Protein 3F1B (pdb70)

Foldseek 3Di:
DQDDCRLVVCLVLLLVQCLVQNQVRRDVSSCVSSVHDPVCCVVQVDSVSSLVVNLVVLVVQQVVLLVVLVDPPDQLLVSLLSNLLSNLVCCLVCVSSLSLLVLVVVVSVVVVCVVLLVQLVVQLVSLVSPPVVVSSVLSVVLSVLSNVLSNCSNVVNDDSCRSSVVSSCSSVCVVVPD

InterPro domains:
  IPR001647 DNA-binding HTH domain, TetR-type [PF00440] (18-63)
  IPR001647 DNA-binding HTH domain, TetR-type [PR00455] (17-30)
  IPR001647 DNA-binding HTH domain, TetR-type [PR00455] (38-61)
  IPR001647 DNA-binding HTH domain, TetR-type [PS50977] (11-71)
  IPR009057 Homedomain-like superfamily [SSF46689] (5-89)
  IPR036271 Tetracyclin repressor-like, C-terminal domain superfamily [SSF48498] (84-193)
  IPR050109 HTH-type, TetR-like transcriptional regulator [PTHR30055] (2-194)
  IPR054129 DesT tetracyclin repressor-like, C-terminal domain [PF21943] (85-191)

Radius of gyration: 18.19 Å; Cα contacts (8 Å, |Δi|>4): 184; chains: 1; bounding box: 53×40×40 Å

Structure (mmCIF, N/CA/C/O backbone):
data_3F1B
#
_entry.id   3F1B
#
_cell.length_a   53.991
_cell.length_b   53.991
_cell.length_c   129.589
_cell.angle_alpha   90.00
_cell.angle_beta   90.00
_cell.angle_gamma   90.00
#
_symmetry.space_group_name_H-M   'P 41 21 2'
#
loop_
_entity.id
_entity.type
_entity.pdbx_description
1 polymer 'TetR-like transcriptional regulator'
2 non-polymer 'SULFATE ION'
3 non-polymer 1,2-ETHANEDIOL
#
loop_
_atom_site.group_PDB
_atom_site.id
_atom_site.type_symbol
_atom_site.label_atom_id
_atom_site.label_alt_id
_atom_site.label_comp_id
_atom_site.label_asym_id
_atom_site.label_entity_id
_atom_site.label_seq_id
_atom_site.pdbx_PDB_ins_code
_atom_site.Cartn_x
_atom_site.Cartn_y
_atom_site.Cartn_z
_atom_site.occupancy
_atom_site.B_iso_or_equiv
_atom_site.auth_seq_id
_atom_site.auth_comp_id
_atom_site.auth_asym_id
_atom_site.auth_atom_id
_atom_site.pdbx_PDB_model_num
ATOM 1 N N . ARG A 1 9 ? 13.928 12.285 29.037 1.00 84.57 7 ARG A N 1
ATOM 2 C CA . ARG A 1 9 ? 13.077 12.286 30.268 1.00 84.59 7 ARG A CA 1
ATOM 3 C C . ARG A 1 9 ? 13.817 12.714 31.562 1.00 85.07 7 ARG A C 1
ATOM 4 O O . ARG A 1 9 ? 13.523 12.228 32.661 1.00 85.06 7 ARG A O 1
ATOM 12 N N . LEU A 1 10 ? 14.747 13.662 31.397 1.00 85.60 8 LEU A N 1
ATOM 13 C CA . LEU A 1 10 ? 15.658 14.211 32.444 1.00 85.82 8 LEU A CA 1
ATOM 14 C C . LEU A 1 10 ? 16.659 13.224 33.066 1.00 86.14 8 LEU A C 1
ATOM 15 O O . LEU A 1 10 ? 16.374 12.648 34.125 1.00 86.01 8 LEU A O 1
ATOM 20 N N . PRO A 1 11 ? 17.847 13.051 32.418 1.00 86.51 9 PRO A N 1
ATOM 21 C CA . PRO A 1 11 ? 18.790 11.994 32.810 1.00 86.73 9 PRO A CA 1
ATOM 22 C C . PRO A 1 11 ? 19.525 12.248 34.137 1.00 87.06 9 PRO A C 1
ATOM 23 O O . PRO A 1 11 ? 18.883 12.403 35.192 1.00 87.08 9 PRO A O 1
ATOM 27 N N . ARG A 1 12 ? 20.854 12.312 34.060 1.00 87.23 10 ARG A N 1
ATOM 28 C CA . ARG A 1 12 ? 21.744 12.164 35.217 1.00 87.28 10 ARG A CA 1
ATOM 29 C C . ARG A 1 12 ? 21.607 13.236 36.322 1.00 86.99 10 ARG A C 1
ATOM 30 O O . ARG A 1 12 ? 20.583 13.295 37.027 1.00 87.13 10 ARG A O 1
ATOM 38 N N . ALA A 1 13 ? 22.642 14.071 36.461 1.00 86.53 11 ALA A N 1
ATOM 39 C CA . ALA A 1 13 ? 22.757 15.045 37.544 1.00 85.62 11 ALA A CA 1
ATOM 40 C C . ALA A 1 13 ? 21.702 16.160 37.482 1.00 85.00 11 ALA A C 1
ATOM 41 O O . ALA A 1 13 ? 21.757 17.110 38.268 1.00 85.01 11 ALA A O 1
ATOM 43 N N . VAL A 1 14 ? 20.740 16.022 36.563 1.00 84.01 12 VAL A N 1
ATOM 44 C CA . VAL A 1 14 ? 19.694 17.023 36.349 1.00 82.91 12 VAL A CA 1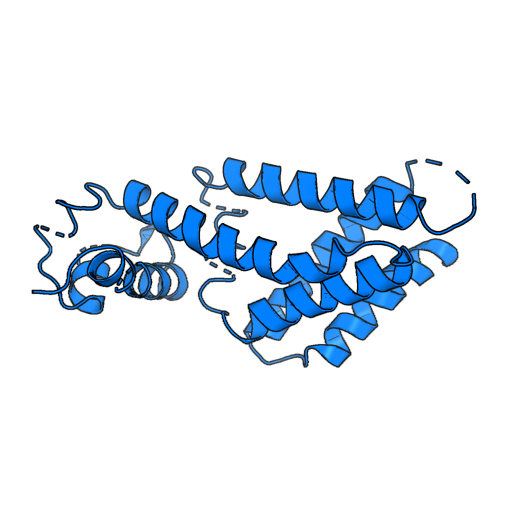
ATOM 45 C C . VAL A 1 14 ? 18.500 16.865 37.289 1.00 82.12 12 VAL A C 1
ATOM 46 O O . VAL A 1 14 ? 17.991 17.866 37.804 1.00 82.31 12 VAL A O 1
ATOM 50 N N . ARG A 1 15 ? 18.047 15.626 37.503 1.00 80.72 13 ARG A N 1
ATOM 51 C CA . ARG A 1 15 ? 17.017 15.367 38.497 1.00 79.06 13 ARG A CA 1
ATOM 52 C C . ARG A 1 15 ? 17.635 15.630 39.880 1.00 77.86 13 ARG A C 1
ATOM 53 O O . ARG A 1 15 ? 17.045 16.331 40.709 1.00 77.22 13 ARG A O 1
ATOM 61 N N . GLU A 1 16 ? 18.830 15.065 40.079 1.00 76.30 14 GLU A N 1
ATOM 62 C CA . GLU A 1 16 ? 19.771 15.357 41.173 1.00 74.83 14 GLU A CA 1
ATOM 63 C C . GLU A 1 16 ? 19.813 16.825 41.596 1.00 72.98 14 GLU A C 1
ATOM 64 O O . GLU A 1 16 ? 19.424 17.176 42.712 1.00 71.57 14 GLU A O 1
ATOM 70 N N . GLN A 1 17 ? 20.296 17.666 40.685 1.00 71.07 15 GLN A N 1
ATOM 71 C CA . GLN A 1 17 ? 20.486 19.073 40.960 1.00 69.93 15 GLN A CA 1
ATOM 72 C C . GLN A 1 17 ? 19.183 19.763 41.334 1.00 68.75 15 GLN A C 1
ATOM 73 O O . GLN A 1 17 ? 19.198 20.684 42.163 1.00 69.26 15 GLN A O 1
ATOM 79 N N . GLN A 1 18 ? 18.061 19.306 40.782 1.00 66.50 16 GLN A N 1
ATOM 80 C CA . GLN A 1 18 ? 16.780 19.891 41.155 1.00 64.47 16 GLN A CA 1
ATOM 81 C C . GLN A 1 18 ? 16.371 19.536 42.580 1.00 63.37 16 GLN A C 1
ATOM 82 O O . GLN A 1 18 ? 15.788 20.373 43.291 1.00 63.89 16 GLN A O 1
ATOM 96 N N . LEU A 1 20 ? 18.475 18.666 45.083 1.00 55.27 18 LEU A N 1
ATOM 97 C CA . LEU A 1 20 ? 19.414 19.239 46.012 1.00 54.28 18 LEU A CA 1
ATOM 98 C C . LEU A 1 20 ? 19.200 20.753 46.191 1.00 54.32 18 LEU A C 1
ATOM 99 O O . LEU A 1 20 ? 19.305 21.280 47.312 1.00 53.04 18 LEU A O 1
ATOM 104 N N . ASP A 1 21 ? 18.833 21.440 45.110 1.00 54.16 19 ASP A N 1
ATOM 105 C CA . ASP A 1 21 ? 18.497 22.866 45.190 1.00 53.89 19 ASP A CA 1
ATOM 106 C C . ASP A 1 21 ? 17.301 23.115 46.090 1.00 54.06 19 ASP A C 1
ATOM 107 O O . ASP A 1 21 ? 17.227 24.110 46.817 1.00 53.76 19 ASP A O 1
ATOM 112 N N . ALA A 1 22 ? 16.333 22.222 46.000 1.00 54.18 20 ALA A N 1
ATOM 113 C CA . ALA A 1 22 ? 15.104 22.347 46.771 1.00 54.36 20 ALA A CA 1
ATOM 114 C C . ALA A 1 22 ? 15.329 21.987 48.247 1.00 54.70 20 ALA A C 1
ATOM 115 O O . ALA A 1 22 ? 14.655 22.513 49.127 1.00 54.53 20 ALA A O 1
ATOM 117 N N . ALA A 1 23 ? 16.260 21.061 48.493 1.00 54.42 21 ALA A N 1
ATOM 118 C CA . ALA A 1 23 ? 16.592 20.603 49.837 1.00 54.00 21 ALA A CA 1
ATOM 119 C C . ALA A 1 23 ? 17.321 21.726 50.512 1.00 54.50 21 ALA A C 1
ATOM 120 O O . ALA A 1 23 ? 17.120 21.958 51.711 1.00 55.06 21 ALA A O 1
ATOM 122 N N . VAL A 1 24 ? 18.172 22.404 49.749 1.00 54.36 22 VAL A N 1
ATOM 123 C CA . VAL A 1 24 ? 18.947 23.491 50.287 1.00 56.06 22 VAL A CA 1
ATOM 124 C C . VAL A 1 24 ? 17.989 24.570 50.820 1.00 56.73 22 VAL A C 1
ATOM 125 O O . VAL A 1 24 ? 18.064 24.954 52.008 1.00 56.54 22 VAL A O 1
ATOM 129 N N . ASP A 1 25 ? 17.093 25.026 49.953 1.00 57.66 23 ASP A N 1
ATOM 130 C CA . ASP A 1 25 ? 15.964 25.891 50.331 1.00 59.35 23 ASP A CA 1
ATOM 131 C C . ASP A 1 25 ? 15.368 25.508 51.672 1.00 59.10 23 ASP A C 1
ATOM 132 O O . ASP A 1 25 ? 15.532 26.214 52.682 1.00 58.96 23 ASP A O 1
ATOM 137 N N . VAL A 1 26 ? 14.712 24.360 51.678 1.00 58.70 24 VAL A N 1
ATOM 138 C CA . VAL A 1 26 ? 13.983 23.939 52.841 1.00 58.94 24 VAL A CA 1
ATOM 139 C C . VAL A 1 26 ? 14.892 23.816 54.065 1.00 58.98 24 VAL A C 1
ATOM 140 O O . VAL A 1 26 ? 14.490 24.189 55.171 1.00 60.01 24 VAL A O 1
ATOM 144 N N . PHE A 1 27 ? 16.112 23.315 53.898 1.00 58.84 25 PHE A N 1
ATOM 145 C CA . PHE A 1 27 ? 16.984 23.192 55.057 1.00 58.72 25 PHE A CA 1
ATOM 146 C C . PHE A 1 27 ? 17.409 24.569 55.599 1.00 59.53 25 PHE A C 1
ATOM 147 O O . PHE A 1 27 ? 17.469 24.777 56.820 1.00 59.41 25 PHE A O 1
ATOM 155 N N . SER A 1 28 ? 17.721 25.503 54.694 1.00 60.37 26 SER A N 1
ATOM 156 C CA . SER A 1 28 ? 18.123 26.855 55.110 1.00 61.36 26 SER A CA 1
ATOM 157 C C . SER A 1 28 ? 16.912 27.649 55.600 1.00 61.79 26 SER A C 1
ATOM 158 O O . SER A 1 28 ? 17.002 28.374 56.577 1.00 61.96 26 SER A O 1
ATOM 161 N N . ASP A 1 29 ? 15.778 27.492 54.929 1.00 62.44 27 ASP A N 1
ATOM 162 C CA . ASP A 1 29 ? 14.543 28.111 55.366 1.00 62.17 27 ASP A CA 1
ATOM 163 C C . ASP A 1 29 ? 14.165 27.714 56.798 1.00 61.61 27 ASP A C 1
ATOM 164 O O . ASP A 1 29 ? 13.891 28.570 57.627 1.00 61.97 27 ASP A O 1
ATOM 169 N N . ARG A 1 30 ? 14.190 26.422 57.097 1.00 61.56 28 ARG A N 1
ATOM 170 C CA . ARG A 1 30 ? 13.516 25.897 58.293 1.00 61.04 28 ARG A CA 1
ATOM 171 C C . ARG A 1 30 ? 14.428 25.197 59.286 1.00 60.44 28 ARG A C 1
ATOM 172 O O . ARG A 1 30 ? 14.008 24.901 60.407 1.00 60.88 28 ARG A O 1
ATOM 180 N N . GLY A 1 31 ? 15.650 24.893 58.877 1.00 59.01 29 GLY A N 1
ATOM 181 C CA . GLY A 1 31 ? 16.532 24.095 59.706 1.00 58.30 29 GLY A CA 1
ATOM 182 C C . GLY A 1 31 ? 16.244 22.617 59.589 1.00 57.94 29 GLY A C 1
ATOM 183 O O . GLY A 1 31 ? 15.140 22.235 59.187 1.00 58.30 29 GLY A O 1
ATOM 184 N N . PHE A 1 32 ? 17.225 21.796 59.975 1.00 57.66 30 PHE A N 1
ATOM 185 C CA . PHE A 1 32 ? 17.188 20.342 59.785 1.00 58.55 30 PHE A CA 1
ATOM 186 C C . PHE A 1 32 ? 15.980 19.640 60.388 1.00 60.07 30 PHE A C 1
ATOM 187 O O . PHE A 1 32 ? 15.310 18.882 59.693 1.00 60.50 30 PHE A O 1
ATOM 195 N N . HIS A 1 33 ? 15.726 19.858 61.684 1.00 61.80 31 HIS A N 1
ATOM 196 C CA . HIS A 1 33 ? 14.661 19.139 62.382 1.00 63.11 31 HIS A CA 1
ATOM 197 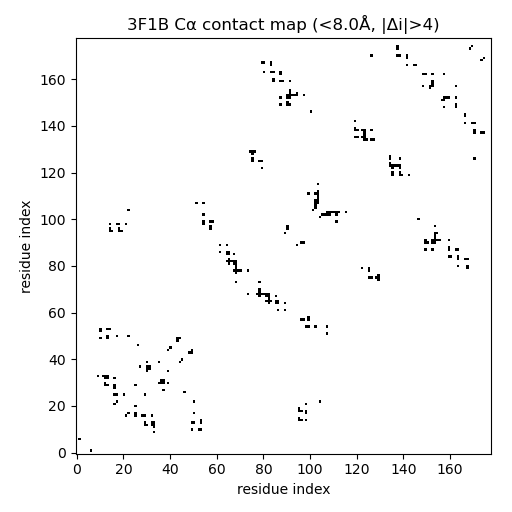C C . HIS A 1 33 ? 13.249 19.509 61.834 1.00 63.68 31 HIS A C 1
ATOM 198 O O . HIS A 1 33 ? 12.395 18.623 61.683 1.00 64.36 31 HIS A O 1
ATOM 205 N N . GLU A 1 34 ? 13.029 20.795 61.515 1.00 63.86 32 GLU A N 1
ATOM 206 C CA . GLU A 1 34 ? 11.720 21.305 61.062 1.00 63.64 32 GLU A CA 1
ATOM 207 C C . GLU A 1 34 ? 11.537 21.244 59.541 1.00 63.68 32 GLU A C 1
ATOM 208 O O . GLU A 1 34 ? 10.472 21.594 59.029 1.00 63.75 32 GLU A O 1
ATOM 214 N N . THR A 1 35 ? 12.576 20.811 58.828 1.00 63.04 33 THR A N 1
ATOM 215 C CA . THR A 1 35 ? 12.443 20.446 57.420 1.00 62.89 33 THR A CA 1
ATOM 216 C C . THR A 1 35 ? 11.894 19.017 57.299 1.00 62.13 33 THR A C 1
ATOM 217 O O . THR A 1 35 ? 12.281 18.149 58.068 1.00 62.10 33 THR A O 1
ATOM 221 N N . SER A 1 36 ? 10.995 18.782 56.350 1.00 60.93 34 SER A N 1
ATOM 222 C CA . SER A 1 36 ? 10.438 17.452 56.156 1.00 60.52 34 SER A CA 1
ATOM 223 C C . SER A 1 36 ? 10.662 17.015 54.737 1.00 59.87 34 SER A C 1
ATOM 224 O O . SER A 1 36 ? 10.850 17.841 53.844 1.00 59.40 34 SER A O 1
ATOM 235 N N . ASP A 1 38 ? 8.423 15.792 53.014 1.00 58.92 36 ASP A N 1
ATOM 236 C CA . ASP A 1 38 ? 7.232 16.398 52.481 1.00 59.99 36 ASP A CA 1
ATOM 237 C C . ASP A 1 38 ? 7.534 17.712 51.791 1.00 59.93 36 ASP A C 1
ATOM 238 O O . ASP A 1 38 ? 7.277 17.887 50.603 1.00 60.61 36 ASP A O 1
ATOM 243 N N . ALA A 1 39 ? 8.048 18.651 52.567 1.00 60.04 37 ALA A N 1
ATOM 244 C CA . ALA A 1 39 ? 8.261 20.001 52.099 1.00 59.70 37 ALA A CA 1
ATOM 245 C C . ALA A 1 39 ? 9.322 20.039 50.997 1.00 59.38 37 ALA A C 1
ATOM 246 O O . ALA A 1 39 ? 9.144 20.727 49.988 1.00 60.11 37 ALA A O 1
ATOM 248 N N . ILE A 1 40 ? 10.406 19.282 51.160 1.00 58.94 38 ILE A N 1
ATOM 249 C CA . ILE A 1 40 ? 11.409 19.178 50.085 1.00 58.01 38 ILE A CA 1
ATOM 250 C C . ILE A 1 40 ? 10.793 18.667 48.776 1.00 57.88 38 ILE A C 1
ATOM 251 O O . ILE A 1 40 ? 11.012 19.284 47.734 1.00 57.45 38 ILE A O 1
ATOM 256 N N . ALA A 1 41 ? 10.055 17.537 48.834 1.00 58.45 39 ALA A N 1
ATOM 257 C CA . ALA A 1 41 ? 9.362 16.939 47.633 1.00 57.98 39 ALA A CA 1
ATOM 258 C C . ALA A 1 41 ? 8.467 17.935 46.900 1.00 57.64 39 ALA A C 1
ATOM 259 O O . ALA A 1 41 ? 8.543 18.035 45.676 1.00 57.94 39 ALA A O 1
ATOM 261 N N . ALA A 1 42 ? 7.634 18.673 47.639 1.00 57.26 40 ALA A N 1
ATOM 262 C CA . ALA A 1 42 ? 6.855 19.785 47.033 1.00 57.72 40 ALA A CA 1
ATOM 263 C C . ALA A 1 42 ? 7.732 20.834 46.321 1.00 58.00 40 ALA A C 1
ATOM 264 O O . ALA A 1 42 ? 7.420 21.216 45.182 1.00 57.83 40 ALA A O 1
ATOM 266 N N . LYS A 1 43 ? 8.814 21.269 46.984 1.00 57.78 41 LYS A N 1
ATOM 267 C CA . LYS A 1 43 ? 9.751 22.287 46.441 1.00 58.72 41 LYS A CA 1
ATOM 268 C C . LYS A 1 43 ? 10.431 21.871 45.137 1.00 58.61 41 LYS A C 1
ATOM 269 O O . LYS A 1 43 ? 10.583 22.660 44.200 1.00 59.06 41 LYS A O 1
ATOM 275 N N . ALA A 1 44 ? 10.857 20.622 45.096 1.00 58.66 42 ALA A N 1
ATOM 276 C CA . ALA A 1 44 ? 11.423 20.042 43.888 1.00 58.48 42 ALA A CA 1
ATOM 277 C C . ALA A 1 44 ? 10.318 19.684 42.890 1.00 58.00 42 ALA A C 1
ATOM 278 O O . ALA A 1 44 ? 10.596 19.228 41.783 1.00 57.43 42 ALA A O 1
ATOM 280 N N . GLU A 1 45 ? 9.075 19.885 43.301 1.00 58.38 43 GLU A N 1
ATOM 281 C CA . GLU A 1 45 ? 7.906 19.516 42.490 1.00 60.28 43 GLU A CA 1
ATOM 282 C C . GLU A 1 45 ? 8.007 18.091 41.913 1.00 60.72 43 GLU A C 1
ATOM 283 O O . GLU A 1 45 ? 7.633 17.819 40.757 1.00 61.08 43 GLU A O 1
ATOM 289 N N . ILE A 1 46 ? 8.527 17.192 42.743 1.00 60.96 44 ILE A N 1
ATOM 290 C CA . ILE A 1 46 ? 8.648 15.795 42.413 1.00 60.35 44 ILE A CA 1
ATOM 291 C C . ILE A 1 46 ? 7.791 15.030 43.422 1.00 60.08 44 ILE A C 1
ATOM 292 O O . ILE A 1 46 ? 7.313 15.608 44.408 1.00 60.83 44 ILE A O 1
ATOM 297 N N . SER A 1 47 ? 7.548 13.756 43.172 1.00 58.94 45 SER A N 1
ATOM 298 C CA . SER A 1 47 ? 6.740 12.988 44.092 1.00 58.02 45 SER A CA 1
ATOM 299 C C . SER A 1 47 ? 7.603 12.615 45.324 1.00 57.73 45 SER A C 1
ATOM 300 O O . SER A 1 47 ? 8.837 12.570 45.233 1.00 57.36 45 SER A O 1
ATOM 303 N N . LYS A 1 48 ? 6.949 12.378 46.464 1.00 56.93 46 LYS A N 1
ATOM 304 C CA . LYS A 1 48 ? 7.626 11.986 47.696 1.00 56.60 46 LYS A CA 1
ATOM 305 C C . LYS A 1 48 ? 8.250 10.568 47.550 1.00 56.30 46 LYS A C 1
ATOM 306 O O . LYS A 1 48 ? 9.431 10.379 47.871 1.00 55.95 46 LYS A O 1
ATOM 312 N N . PRO A 1 49 ? 7.470 9.583 47.042 1.00 55.36 47 PRO A N 1
ATOM 313 C CA . PRO A 1 49 ? 8.062 8.298 46.686 1.00 55.18 47 PRO A CA 1
ATOM 314 C C . PRO A 1 49 ? 9.325 8.432 45.821 1.00 55.11 47 PRO A C 1
ATOM 315 O O . PRO A 1 49 ? 10.290 7.679 46.038 1.00 54.82 47 PRO A O 1
ATOM 327 N N . LEU A 1 51 ? 11.542 11.038 45.660 1.00 53.80 49 LEU A N 1
ATOM 328 C CA . LEU A 1 51 ? 12.618 11.484 46.542 1.00 53.22 49 LEU A CA 1
ATOM 329 C C . LEU A 1 51 ? 13.289 10.305 47.297 1.00 52.70 49 LEU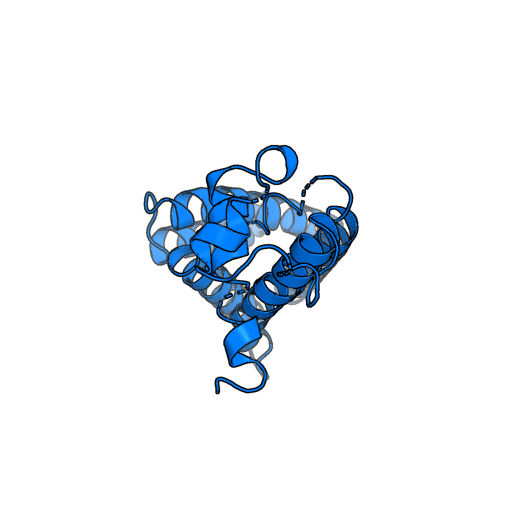 A C 1
ATOM 330 O O . LEU A 1 51 ? 14.515 10.174 47.318 1.00 51.54 49 LEU A O 1
ATOM 335 N N . TYR A 1 52 ? 12.476 9.450 47.910 1.00 52.32 50 TYR A N 1
ATOM 336 C CA . TYR A 1 52 ? 13.007 8.317 48.677 1.00 52.45 50 TYR A CA 1
ATOM 337 C C . TYR A 1 52 ? 13.757 7.303 47.840 1.00 52.04 50 TYR A C 1
ATOM 338 O O . TYR A 1 52 ? 14.641 6.609 48.355 1.00 52.21 50 TYR A O 1
ATOM 347 N N . LEU A 1 53 ? 13.401 7.198 46.561 1.00 51.43 51 LEU A N 1
ATOM 348 C CA . LEU A 1 53 ? 14.174 6.350 45.644 1.00 51.85 51 LEU A CA 1
ATOM 349 C C . LEU A 1 53 ? 15.570 6.934 45.323 1.00 52.00 51 LEU A C 1
ATOM 350 O O . LEU A 1 53 ? 16.410 6.232 44.785 1.00 51.57 51 LEU A O 1
ATOM 355 N N . TYR A 1 54 ? 15.805 8.205 45.652 1.00 52.67 52 TYR A N 1
ATOM 356 C CA . TYR A 1 54 ? 17.128 8.798 45.480 1.00 54.10 52 TYR A CA 1
ATOM 357 C C . TYR A 1 54 ? 17.785 8.938 46.822 1.00 55.60 52 TYR A C 1
ATOM 358 O O . TYR A 1 54 ? 18.983 8.670 46.946 1.00 56.50 52 TYR A O 1
ATOM 367 N N . TYR A 1 55 ? 17.028 9.349 47.836 1.00 56.73 53 TYR A N 1
ATOM 368 C CA . TYR A 1 55 ? 17.653 9.608 49.128 1.00 57.75 53 TYR A CA 1
ATOM 369 C C . TYR A 1 55 ? 17.291 8.659 50.249 1.00 58.70 53 TYR A C 1
ATOM 370 O O . TYR A 1 55 ? 18.194 8.056 50.864 1.00 59.65 53 TYR A O 1
ATOM 379 N N . GLY A 1 56 ? 16.015 8.453 50.514 1.00 58.43 54 GLY A N 1
ATOM 380 C CA . GLY A 1 56 ? 15.733 7.320 51.386 1.00 58.00 54 GLY A CA 1
ATOM 381 C C . GLY A 1 56 ? 15.559 7.717 52.829 1.00 57.80 54 GLY A C 1
ATOM 382 O O . GLY A 1 56 ? 14.841 7.027 53.562 1.00 58.09 54 GLY A O 1
ATOM 383 N N . SER A 1 57 ? 16.200 8.824 53.231 1.00 56.88 55 SER A N 1
ATOM 384 C CA . SER A 1 57 ? 15.913 9.462 54.505 1.00 55.80 55 SER A CA 1
ATOM 385 C C . SER A 1 57 ? 16.308 10.922 54.461 1.00 55.48 55 SER A C 1
ATOM 386 O O . SER A 1 57 ? 17.151 11.328 53.642 1.00 55.75 55 SER A O 1
ATOM 389 N N . LYS A 1 58 ? 15.726 11.693 55.382 1.00 54.19 56 LYS A N 1
ATOM 390 C CA . LYS A 1 58 ? 15.970 13.134 55.502 1.00 52.83 56 LYS A CA 1
ATOM 391 C C . LYS A 1 58 ? 17.436 13.448 55.672 1.00 52.41 56 LYS A C 1
ATOM 392 O O . LYS A 1 58 ? 17.939 14.371 55.042 1.00 53.04 56 LYS A O 1
ATOM 398 N N . ASP A 1 59 ? 18.128 12.676 56.496 1.00 51.33 57 ASP A N 1
ATOM 399 C CA . ASP A 1 59 ? 19.502 13.011 56.833 1.00 51.19 57 ASP A CA 1
ATOM 400 C C . ASP A 1 59 ? 20.487 12.572 55.768 1.00 49.67 57 ASP A C 1
ATOM 401 O O . ASP A 1 59 ? 21.494 13.232 55.574 1.00 49.56 57 ASP A O 1
ATOM 406 N N . GLU A 1 60 ? 20.167 11.490 55.063 1.00 47.90 58 GLU A N 1
ATOM 407 C CA . GLU A 1 60 ? 20.921 11.072 53.898 1.00 46.75 58 GLU A CA 1
ATOM 408 C C . GLU A 1 60 ? 20.889 12.153 52.798 1.00 45.65 58 GLU A C 1
ATOM 409 O O . GLU A 1 60 ? 21.911 12.457 52.174 1.00 46.33 58 GLU A O 1
ATOM 415 N N . LEU A 1 61 ? 19.718 12.745 52.594 1.00 43.79 59 LEU A N 1
ATOM 416 C CA . LEU A 1 61 ? 19.551 13.879 51.710 1.00 42.72 59 LEU A CA 1
ATOM 417 C C . LEU A 1 61 ? 20.329 15.084 52.229 1.00 42.53 59 LEU A C 1
ATOM 418 O O . LEU A 1 61 ? 20.939 15.841 51.469 1.00 41.77 59 LEU A O 1
ATOM 423 N N . PHE A 1 62 ? 20.293 15.245 53.552 1.00 42.69 60 PHE A N 1
ATOM 424 C CA . PHE A 1 62 ? 20.991 16.320 54.230 1.00 41.79 60 PHE A CA 1
ATOM 425 C C . PHE A 1 62 ? 22.474 16.178 54.059 1.00 41.09 60 PHE A C 1
ATOM 426 O O . PHE A 1 62 ? 23.146 17.154 53.881 1.00 42.00 60 PHE A O 1
ATOM 434 N N . ALA A 1 63 ? 22.992 14.968 54.125 1.00 39.96 61 ALA A N 1
ATOM 435 C CA . ALA A 1 63 ? 24.414 14.776 53.872 1.00 39.19 61 ALA A CA 1
ATOM 436 C C . ALA A 1 63 ? 24.747 15.011 52.369 1.00 38.54 61 ALA A C 1
ATOM 437 O O . ALA A 1 63 ? 25.804 15.552 52.052 1.00 38.24 61 ALA A O 1
ATOM 439 N N . ALA A 1 64 ? 23.868 14.603 51.441 1.00 38.10 62 ALA A N 1
ATOM 440 C CA . ALA A 1 64 ? 24.172 14.831 49.991 1.00 38.31 62 ALA A CA 1
ATOM 441 C C . ALA A 1 64 ? 24.265 16.341 49.727 1.00 38.53 62 ALA A C 1
ATOM 442 O O . ALA A 1 64 ? 25.229 16.868 49.208 1.00 37.88 62 ALA A O 1
ATOM 444 N N . CYS A 1 65 ? 23.243 17.026 50.172 1.00 40.02 63 CYS A N 1
ATOM 445 C CA . CYS A 1 65 ? 23.214 18.464 50.174 1.00 42.43 63 CYS A CA 1
ATOM 446 C C . CYS A 1 65 ? 24.437 19.071 50.837 1.00 42.36 63 CYS A C 1
ATOM 447 O O . CYS A 1 65 ? 25.045 20.004 50.299 1.00 42.38 63 CYS A O 1
ATOM 450 N N . ILE A 1 66 ? 24.824 18.541 51.994 1.00 42.57 64 ILE A N 1
ATOM 451 C CA . ILE A 1 66 ? 25.981 19.079 52.687 1.00 43.56 64 ILE A CA 1
ATOM 452 C C . ILE A 1 66 ? 27.245 18.828 51.873 1.00 43.91 64 ILE A C 1
ATOM 453 O O . ILE A 1 66 ? 28.093 19.701 51.723 1.00 43.62 64 ILE A O 1
ATOM 458 N N . GLN A 1 67 ? 27.374 17.619 51.370 1.00 44.57 65 GLN A N 1
ATOM 459 C CA . GLN A 1 67 ? 28.469 17.288 50.467 1.00 45.74 65 GLN A CA 1
ATOM 460 C C . GLN A 1 67 ? 28.584 18.284 49.282 1.00 45.13 65 GLN A C 1
ATOM 461 O O . GLN A 1 67 ? 29.671 18.799 49.025 1.00 45.94 65 GLN A O 1
ATOM 467 N N . ARG A 1 68 ? 27.472 18.534 48.571 1.00 43.76 66 ARG A N 1
ATOM 468 C CA . ARG A 1 68 ? 27.458 19.391 47.413 1.00 42.72 66 ARG A CA 1
ATOM 469 C C . ARG A 1 68 ? 27.766 20.867 47.738 1.00 43.52 66 ARG A C 1
ATOM 470 O O . ARG A 1 68 ? 28.616 21.484 47.078 1.00 44.66 66 ARG A O 1
ATOM 478 N N . GLU A 1 69 ? 27.069 21.467 48.699 1.00 41.79 67 GLU A N 1
ATOM 479 C CA . GLU A 1 69 ? 27.399 22.843 49.066 1.00 42.08 67 GLU A CA 1
ATOM 480 C C . GLU A 1 69 ? 28.856 22.992 49.619 1.00 42.40 67 GLU A C 1
ATOM 481 O O . GLU A 1 69 ? 29.552 23.967 49.300 1.00 42.73 67 GLU A O 1
ATOM 487 N N . GLY A 1 70 ? 29.335 21.994 50.374 1.00 41.45 68 GLY A N 1
ATOM 488 C CA . GLY A 1 70 ? 30.745 21.956 50.820 1.00 41.63 68 GLY A CA 1
ATOM 489 C C . GLY A 1 70 ? 31.725 22.035 49.654 1.00 41.95 68 GLY A C 1
ATOM 490 O O . GLY A 1 70 ? 32.737 22.711 49.729 1.00 41.74 68 GLY A O 1
ATOM 491 N N . LEU A 1 71 ? 31.404 21.334 48.572 1.00 42.21 69 LEU A N 1
ATOM 492 C CA . LEU A 1 71 ? 32.208 21.353 47.370 1.00 43.18 69 LEU A CA 1
ATOM 493 C C . LEU A 1 71 ? 32.258 22.732 46.743 1.00 43.20 69 LEU A C 1
ATOM 494 O O . LEU A 1 71 ? 33.323 23.146 46.293 1.00 44.19 69 LEU A O 1
ATOM 499 N N . ARG A 1 72 ? 31.123 23.435 46.670 1.00 43.24 70 ARG A N 1
ATOM 500 C CA . ARG A 1 72 ? 31.128 24.720 45.975 1.00 43.99 70 ARG A CA 1
ATOM 501 C C . ARG A 1 72 ? 31.936 25.642 46.849 1.00 43.68 70 ARG A C 1
ATOM 502 O O . ARG A 1 72 ? 32.626 26.540 46.362 1.00 43.03 70 ARG A O 1
ATOM 510 N N . PHE A 1 73 ? 31.879 25.380 48.146 1.00 43.48 71 PHE A N 1
ATOM 511 C CA . PHE A 1 73 ? 32.586 26.229 49.054 1.00 44.39 71 PHE A CA 1
ATOM 512 C C . PHE A 1 73 ? 34.102 26.140 48.855 1.00 44.19 71 PHE A C 1
ATOM 513 O O . PHE A 1 73 ? 34.751 27.169 48.672 1.00 43.99 71 PHE A O 1
ATOM 521 N N . VAL A 1 74 ? 34.653 24.931 48.823 1.00 44.08 72 VAL A N 1
ATOM 522 C CA . VAL A 1 74 ? 36.088 24.830 48.672 1.00 44.59 72 VAL A CA 1
ATOM 523 C C . VAL A 1 74 ? 36.548 25.233 47.270 1.00 44.80 72 VAL A C 1
ATOM 524 O O . VAL A 1 74 ? 37.583 25.841 47.126 1.00 44.48 72 VAL A O 1
ATOM 528 N N . GLU A 1 75 ? 35.753 24.934 46.252 1.00 45.77 73 GLU A N 1
ATOM 529 C CA . GLU A 1 75 ? 36.019 25.426 44.896 1.00 47.59 73 GLU A CA 1
ATOM 530 C C . GLU A 1 75 ? 36.166 26.945 44.867 1.00 47.48 73 GLU A C 1
ATOM 531 O O . GLU A 1 75 ? 37.042 27.485 44.206 1.00 48.63 73 GLU A O 1
ATOM 537 N N . ALA A 1 76 ? 35.323 27.631 45.609 1.00 47.39 74 ALA A N 1
ATOM 538 C CA . ALA A 1 76 ? 35.419 29.076 45.726 1.00 47.73 74 ALA A CA 1
ATOM 539 C C . ALA A 1 76 ? 36.748 29.577 46.322 1.00 48.10 74 ALA A C 1
ATOM 540 O O . ALA A 1 76 ? 37.163 30.690 46.030 1.00 49.23 74 ALA A O 1
ATOM 542 N N . LEU A 1 77 ? 37.391 28.766 47.160 1.00 48.60 75 LEU A N 1
ATOM 543 C CA . LEU A 1 77 ? 38.706 29.056 47.703 1.00 48.64 75 LEU A CA 1
ATOM 544 C C . LEU A 1 77 ? 39.807 28.745 46.694 1.00 49.61 75 LEU A C 1
ATOM 545 O O . LEU A 1 77 ? 40.903 29.300 46.777 1.00 51.46 75 LEU A O 1
ATOM 550 N N . ALA A 1 78 ? 39.533 27.890 45.720 1.00 48.92 76 ALA A N 1
ATOM 551 C CA . ALA A 1 78 ? 40.586 27.419 44.793 1.00 48.79 76 ALA A CA 1
ATOM 552 C C . ALA A 1 78 ? 41.625 28.483 44.277 1.00 48.84 76 ALA A C 1
ATOM 553 O O . ALA A 1 78 ? 42.835 28.225 44.319 1.00 48.55 76 ALA A O 1
ATOM 555 N N . PRO A 1 79 ? 41.167 29.676 43.809 1.00 48.82 77 PRO A N 1
ATOM 556 C CA . PRO A 1 79 ? 42.183 30.630 43.314 1.00 48.25 77 PRO A CA 1
ATOM 557 C C . PRO A 1 79 ? 43.337 30.924 44.319 1.00 48.46 77 PRO A C 1
ATOM 558 O O . PRO A 1 79 ? 44.470 31.169 43.875 1.00 47.99 77 PRO A O 1
ATOM 562 N N . ALA A 1 80 ? 43.052 30.883 45.637 1.00 47.76 78 ALA A N 1
ATOM 563 C CA . ALA A 1 80 ? 44.084 31.037 46.693 1.00 47.08 78 ALA A CA 1
ATOM 564 C C . ALA A 1 80 ? 45.145 29.945 46.673 1.00 46.98 78 ALA A C 1
ATOM 565 O O . ALA A 1 80 ? 46.287 30.152 47.103 1.00 46.74 78 ALA A O 1
ATOM 567 N N . GLY A 1 81 ? 44.755 28.766 46.205 1.00 47.08 79 GLY A N 1
ATOM 568 C CA . GLY A 1 81 ? 45.694 27.677 46.059 1.00 46.64 79 GLY A CA 1
ATOM 569 C C . GLY A 1 81 ? 46.609 27.830 44.867 1.00 46.45 79 GLY A C 1
ATOM 570 O O . GLY A 1 81 ? 47.420 26.954 44.632 1.00 46.98 79 GLY A O 1
ATOM 571 N N . ASP A 1 82 ? 46.508 28.932 44.117 1.00 46.69 80 ASP A N 1
ATOM 572 C CA . ASP A 1 82 ? 47.373 29.171 42.911 1.00 46.71 80 ASP A CA 1
ATOM 573 C C . ASP A 1 82 ? 48.885 29.243 43.194 1.00 46.34 80 ASP A C 1
ATOM 574 O O . ASP A 1 82 ? 49.295 29.507 44.324 1.00 46.57 80 ASP A O 1
ATOM 579 N N . PRO A 1 83 ? 49.716 29.022 42.163 1.00 45.99 81 PRO A N 1
ATOM 580 C CA . PRO A 1 83 ? 51.140 28.959 42.466 1.00 45.62 81 PRO A CA 1
ATOM 581 C C . PRO A 1 83 ? 51.925 30.282 42.340 1.00 45.25 81 PRO A C 1
ATOM 582 O O . PRO A 1 83 ? 51.652 31.127 41.478 1.00 45.17 81 PRO A O 1
ATOM 586 N N . GLY A 1 84 ? 52.917 30.432 43.209 1.00 44.78 82 GLY A N 1
ATOM 587 C CA . GLY A 1 84 ? 53.773 31.604 43.210 1.00 43.83 82 GLY A CA 1
ATOM 588 C C . GLY A 1 84 ? 53.176 32.738 44.012 1.00 43.29 82 GLY A C 1
ATOM 589 O O . GLY A 1 84 ? 53.797 33.799 44.126 1.00 43.51 82 GLY A O 1
ATOM 590 N N . LEU A 1 85 ? 51.984 32.518 44.582 1.00 42.65 83 LEU A N 1
ATOM 591 C CA . LEU A 1 85 ? 51.256 33.571 45.317 1.00 41.83 83 LEU A CA 1
ATOM 592 C C . LEU A 1 85 ? 51.879 33.911 46.689 1.00 42.21 83 LEU A C 1
ATOM 593 O O . LEU A 1 85 ? 52.254 33.035 47.471 1.00 42.31 83 LEU A O 1
ATOM 598 N N . SER A 1 86 ? 52.015 35.195 46.975 1.00 42.72 84 SER A N 1
ATOM 599 C CA . SER A 1 86 ? 52.471 35.592 48.290 1.00 43.20 84 SER A CA 1
ATOM 600 C C . SER A 1 86 ? 51.410 35.159 49.328 1.00 43.97 84 SER A C 1
ATOM 601 O O . SER A 1 86 ? 50.202 35.135 49.013 1.0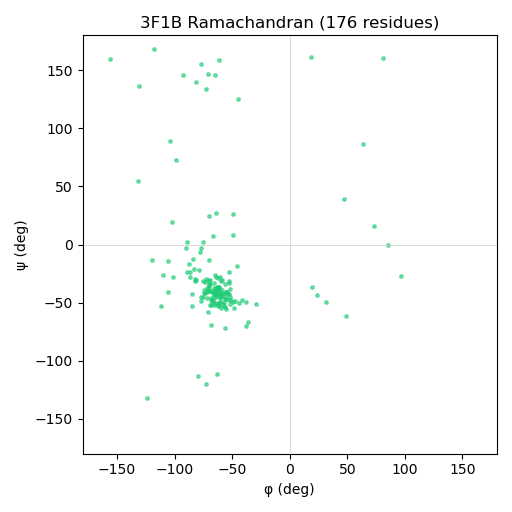0 44.09 84 SER A O 1
ATOM 604 N N . PRO A 1 87 ? 51.851 34.769 50.551 1.00 44.67 85 PRO A N 1
ATOM 605 C CA . PRO A 1 87 ? 50.924 34.507 51.661 1.00 44.70 85 PRO A CA 1
ATOM 606 C C . PRO A 1 87 ? 49.778 35.511 51.640 1.00 45.59 85 PRO A C 1
ATOM 607 O O . PRO A 1 87 ? 48.602 35.115 51.653 1.00 45.74 85 PRO A O 1
ATOM 611 N N . ARG A 1 88 ? 50.127 36.798 51.542 1.00 45.50 86 ARG A N 1
ATOM 612 C CA . ARG A 1 88 ? 49.157 37.886 51.577 1.00 45.57 86 ARG A CA 1
ATOM 613 C C . ARG A 1 88 ? 48.069 37.710 50.501 1.00 44.31 86 ARG A C 1
ATOM 614 O O . ARG A 1 88 ? 46.874 37.978 50.739 1.00 44.69 86 ARG A O 1
ATOM 622 N N . GLU A 1 89 ? 48.491 37.278 49.308 1.00 41.98 87 GLU A N 1
ATOM 623 C CA . GLU A 1 89 ? 47.607 37.245 48.163 1.00 39.84 87 GLU A CA 1
ATOM 624 C C . GLU A 1 89 ? 46.764 35.977 48.231 1.00 38.98 87 GLU A C 1
ATOM 625 O O . GLU A 1 89 ? 45.617 35.965 47.786 1.00 37.79 87 GLU A O 1
ATOM 631 N N . GLN A 1 90 ? 47.318 34.932 48.832 1.00 38.41 88 GLN A N 1
ATOM 632 C CA . GLN A 1 90 ? 46.530 33.725 49.089 1.00 39.26 88 GLN A CA 1
ATOM 633 C C . GLN A 1 90 ? 45.396 33.988 50.054 1.00 39.03 88 GLN A C 1
ATOM 634 O O . GLN A 1 90 ? 44.251 33.685 49.757 1.00 38.27 88 GLN A O 1
ATOM 640 N N . LEU A 1 91 ? 45.729 34.609 51.177 1.00 40.15 89 LEU A N 1
ATOM 641 C CA . LEU A 1 91 ? 44.754 35.098 52.172 1.00 41.66 89 LEU A CA 1
ATOM 642 C C . LEU A 1 91 ? 43.719 36.047 51.562 1.00 41.56 89 LEU A C 1
ATOM 643 O O . LEU A 1 91 ? 42.510 35.801 51.650 1.00 41.40 89 LEU A O 1
ATOM 648 N N . ARG A 1 92 ? 44.178 37.118 50.922 1.00 41.53 90 ARG A N 1
ATOM 649 C CA . ARG A 1 92 ? 43.238 37.975 50.209 1.00 42.01 90 ARG A CA 1
ATOM 650 C C . ARG A 1 92 ? 42.338 37.200 49.195 1.00 41.80 90 ARG A C 1
ATOM 651 O O . ARG A 1 92 ? 41.104 37.426 49.148 1.00 41.96 90 ARG A O 1
ATOM 659 N N . ARG A 1 93 ? 42.906 36.258 48.433 1.00 40.79 91 ARG A N 1
ATOM 660 C CA . ARG A 1 93 ? 42.072 35.576 47.426 1.00 40.46 91 ARG A CA 1
ATOM 661 C C . ARG A 1 93 ? 41.083 34.610 48.038 1.00 42.10 91 ARG A C 1
ATOM 662 O O . ARG A 1 93 ? 39.982 34.408 47.492 1.00 42.74 91 ARG A O 1
ATOM 670 N N . ALA A 1 94 ? 41.458 34.042 49.189 1.00 41.66 92 ALA A N 1
ATOM 671 C CA . ALA A 1 94 ? 40.614 33.124 49.904 1.00 41.73 92 ALA A CA 1
ATOM 672 C C . ALA A 1 94 ? 39.478 33.881 50.562 1.00 42.35 92 ALA A C 1
ATOM 673 O O . ALA A 1 94 ? 38.336 33.429 50.549 1.00 41.54 92 ALA A O 1
ATOM 675 N N . LEU A 1 95 ? 39.801 35.032 51.122 1.00 42.61 93 LEU A N 1
ATOM 676 C CA . LEU A 1 95 ? 38.814 35.836 51.796 1.00 43.05 93 LEU A CA 1
ATOM 677 C C . LEU A 1 95 ? 37.814 36.277 50.767 1.00 44.35 93 LEU A C 1
ATOM 678 O O . LEU A 1 95 ? 36.600 36.217 50.979 1.00 45.08 93 LEU A O 1
ATOM 683 N N . GLU A 1 96 ? 38.317 36.724 49.629 1.00 45.78 94 GLU A N 1
ATOM 684 C CA . GLU A 1 96 ? 37.409 37.210 48.615 1.00 47.19 94 GLU A CA 1
ATOM 685 C C . GLU A 1 96 ? 36.575 36.124 47.975 1.00 47.03 94 GLU A C 1
ATOM 686 O O . GLU A 1 96 ? 35.382 36.330 47.756 1.00 48.13 94 GLU A O 1
ATOM 692 N N . GLY A 1 97 ? 37.166 34.963 47.704 1.00 46.52 95 GLY A N 1
ATOM 693 C CA . GLY A 1 97 ? 36.399 33.828 47.184 1.00 45.90 95 GLY A CA 1
ATOM 694 C C . GLY A 1 97 ? 35.314 33.328 48.152 1.00 46.84 95 GLY A C 1
ATOM 695 O O . GLY A 1 97 ? 34.131 33.236 47.783 1.00 47.41 95 GLY A O 1
ATOM 696 N N . PHE A 1 98 ? 35.718 33.045 49.396 1.00 45.48 96 PHE A N 1
ATOM 697 C CA . PHE A 1 98 ? 34.799 32.740 50.501 1.00 44.97 96 PHE A CA 1
ATOM 698 C C . PHE A 1 98 ? 33.670 33.742 50.608 1.00 44.38 96 PHE A C 1
ATOM 699 O O . PHE A 1 98 ? 32.487 33.351 50.669 1.00 44.25 96 PHE A O 1
ATOM 707 N N . LEU A 1 99 ? 34.022 35.020 50.702 1.00 43.49 97 LEU A N 1
ATOM 708 C CA . LEU A 1 99 ? 33.006 36.023 50.908 1.00 44.04 97 LEU A CA 1
ATOM 709 C C . LEU A 1 99 ? 32.092 36.263 49.688 1.00 44.95 97 LEU A C 1
ATOM 710 O O . LEU A 1 99 ? 30.886 36.533 49.862 1.00 45.15 97 LEU A O 1
ATOM 715 N N . GLY A 1 100 ? 32.650 36.154 48.478 1.00 45.72 98 GLY A N 1
ATOM 716 C CA . GLY A 1 100 ? 31.861 36.251 47.222 1.00 46.48 98 GLY A CA 1
ATOM 717 C C . GLY A 1 100 ? 30.891 35.078 47.093 1.00 47.26 98 GLY A C 1
ATOM 718 O O . GLY A 1 100 ? 29.731 35.245 46.662 1.00 48.16 98 GLY A O 1
ATOM 719 N N . PHE A 1 101 ? 31.331 33.894 47.515 1.00 46.88 99 PHE A N 1
ATOM 720 C CA . PHE A 1 101 ? 30.460 32.715 47.506 1.00 46.86 99 PHE A CA 1
ATOM 721 C C . PHE A 1 101 ? 29.239 32.833 48.474 1.00 46.58 99 PHE A C 1
ATOM 722 O O . PHE A 1 101 ? 28.108 32.434 48.167 1.00 47.37 99 PHE A O 1
ATOM 730 N N . VAL A 1 102 ? 29.485 33.367 49.650 1.00 44.76 100 VAL A N 1
ATOM 731 C CA . VAL A 1 102 ? 28.463 33.501 50.656 1.00 43.44 100 VAL A CA 1
ATOM 732 C C . VAL A 1 102 ? 27.428 34.515 50.122 1.00 43.14 100 VAL A C 1
ATOM 733 O O . VAL A 1 102 ? 26.223 34.331 50.236 1.00 42.97 100 VAL A O 1
ATOM 737 N N . GLY A 1 103 ? 27.932 35.563 49.504 1.00 42.37 101 GLY A N 1
ATOM 738 C CA . GLY A 1 103 ? 27.112 36.625 49.025 1.00 43.21 101 GLY A CA 1
ATOM 739 C C . GLY A 1 103 ? 26.162 36.133 47.975 1.00 43.58 101 GLY A C 1
ATOM 740 O O . GLY A 1 103 ? 25.010 36.558 47.963 1.00 43.53 101 GLY A O 1
ATOM 741 N N . LYS A 1 104 ? 26.632 35.212 47.131 1.00 44.39 102 LYS A N 1
ATOM 742 C CA . LYS A 1 104 ? 25.807 34.624 46.044 1.00 45.20 102 LYS A CA 1
ATOM 743 C C . LYS A 1 104 ? 25.026 33.377 46.437 1.00 44.87 102 LYS A C 1
ATOM 744 O O . LYS A 1 104 ? 24.050 33.037 45.804 1.00 44.83 102 LYS A O 1
ATOM 750 N N . HIS A 1 105 ? 25.465 32.675 47.455 1.00 44.98 103 HIS A N 1
ATOM 751 C CA . HIS A 1 105 ? 24.887 31.374 47.741 1.00 45.34 103 HIS A CA 1
ATOM 752 C C . HIS A 1 105 ? 24.569 31.348 49.237 1.00 45.06 103 HIS A C 1
ATOM 753 O O . HIS A 1 105 ? 24.999 30.467 49.989 1.00 45.93 103 HIS A O 1
ATOM 760 N N . ARG A 1 106 ? 23.811 32.346 49.664 1.00 44.54 104 ARG A N 1
ATOM 761 C CA . ARG A 1 106 ? 23.465 32.490 51.073 1.00 45.59 104 ARG A CA 1
ATOM 762 C C . ARG A 1 106 ? 22.737 31.309 51.657 1.00 45.36 104 ARG A C 1
ATOM 763 O O . ARG A 1 106 ? 22.867 30.995 52.836 1.00 46.58 104 ARG A O 1
ATOM 771 N N . LYS A 1 107 ? 21.972 30.622 50.834 1.00 45.60 105 LYS A N 1
ATOM 772 C CA . LYS A 1 107 ? 21.211 29.509 51.324 1.00 44.62 105 LYS A CA 1
ATOM 773 C C . LYS A 1 107 ? 22.172 28.360 51.708 1.00 43.71 105 LYS A C 1
ATOM 774 O O . LYS A 1 107 ? 21.955 27.628 52.693 1.00 42.40 105 LYS A O 1
ATOM 780 N N . SER A 1 108 ? 23.260 28.249 50.954 1.00 42.76 106 SER A N 1
ATOM 781 C CA . SER A 1 108 ? 24.143 27.138 51.104 1.00 43.17 106 SER A CA 1
ATOM 782 C C . SER A 1 108 ? 25.148 27.436 52.179 1.00 42.96 106 SER A C 1
ATOM 783 O O . SER A 1 108 ? 25.621 26.509 52.852 1.00 43.24 106 SER A O 1
ATOM 786 N N . TRP A 1 109 ? 25.445 28.722 52.368 1.00 41.91 107 TRP A N 1
ATOM 787 C CA . TRP A 1 109 ? 26.233 29.140 53.496 1.00 40.83 107 TRP A CA 1
ATOM 788 C C . TRP A 1 109 ? 25.509 28.841 54.788 1.00 41.86 107 TRP A C 1
ATOM 789 O O . TRP A 1 109 ? 26.124 28.373 55.739 1.00 40.82 107 TRP A O 1
ATOM 808 N N . VAL A 1 111 ? 23.210 26.415 55.396 1.00 46.30 109 VAL A N 1
ATOM 809 C CA . VAL A 1 111 ? 23.244 24.968 55.648 1.00 45.90 109 VAL A CA 1
ATOM 810 C C . VAL A 1 111 ? 24.648 24.599 56.199 1.00 46.88 109 VAL A C 1
ATOM 811 O O . VAL A 1 111 ? 24.787 23.890 57.223 1.00 46.94 109 VAL A O 1
ATOM 815 N N . LEU A 1 112 ? 25.677 25.173 55.586 1.00 47.09 110 LEU A N 1
ATOM 816 C CA . LEU A 1 112 ? 27.044 24.823 55.901 1.00 48.63 110 LEU A CA 1
ATOM 817 C C . LEU A 1 112 ? 27.432 25.297 57.288 1.00 49.71 110 LEU A C 1
ATOM 818 O O . LEU A 1 112 ? 27.938 24.528 58.096 1.00 49.69 110 LEU A O 1
ATOM 823 N N . TYR A 1 113 ? 27.196 26.574 57.542 1.00 51.54 111 TYR A N 1
ATOM 824 C CA . TYR A 1 113 ? 27.546 27.180 58.786 1.00 53.31 111 TYR A CA 1
ATOM 825 C C . TYR A 1 113 ? 26.751 26.558 59.931 1.00 54.91 111 TYR A C 1
ATOM 826 O O . TYR A 1 113 ? 27.325 26.319 60.993 1.00 55.46 111 TYR A O 1
ATOM 835 N N . ARG A 1 114 ? 25.481 26.215 59.702 1.00 56.43 112 ARG A N 1
ATOM 836 C CA . ARG A 1 114 ? 24.742 25.308 60.636 1.00 57.89 112 ARG A CA 1
ATOM 837 C C . ARG A 1 114 ? 25.424 23.912 60.896 1.00 59.21 112 ARG A C 1
ATOM 838 O O . ARG A 1 114 ? 25.939 23.680 61.993 1.00 58.59 112 ARG A O 1
ATOM 846 N N . GLN A 1 115 ? 25.415 22.993 59.920 1.00 61.07 113 GLN A N 1
ATOM 847 C CA . GLN A 1 115 ? 26.228 21.768 60.025 1.00 62.61 113 GLN A CA 1
ATOM 848 C C . GLN A 1 115 ? 27.526 21.936 60.858 1.00 64.17 113 GLN A C 1
ATOM 849 O O . GLN A 1 115 ? 27.760 21.136 61.770 1.00 64.06 113 GLN A O 1
ATOM 851 N N . ALA A 1 116 ? 28.347 22.966 60.547 1.00 66.00 114 ALA A N 1
ATOM 852 C CA . ALA A 1 116 ? 29.632 23.287 61.260 1.00 67.53 114 ALA A CA 1
ATOM 853 C C . ALA A 1 116 ? 29.545 23.344 62.791 1.00 68.77 114 ALA A C 1
ATOM 854 O O . ALA A 1 116 ? 28.468 23.559 63.364 1.00 69.01 114 ALA A O 1
ATOM 864 N N . GLN A 1 119 ? 22.983 20.895 63.821 1.00 86.55 117 GLN A N 1
ATOM 865 C CA . GLN A 1 119 ? 23.137 19.455 63.995 1.00 86.78 117 GLN A CA 1
ATOM 866 C C . GLN A 1 119 ? 24.583 19.047 64.344 1.00 86.99 117 GLN A C 1
ATOM 867 O O . GLN A 1 119 ? 25.531 19.820 64.145 1.00 87.00 117 GLN A O 1
ATOM 869 N N . GLN A 1 120 ? 24.730 17.837 64.891 1.00 87.41 118 GLN A N 1
ATOM 870 C CA . GLN A 1 120 ? 26.042 17.243 65.200 1.00 87.59 118 GLN A CA 1
ATOM 871 C C . GLN A 1 120 ? 26.470 16.199 64.151 1.00 87.72 118 GLN A C 1
ATOM 872 O O . GLN A 1 120 ? 27.667 16.009 63.917 1.00 87.94 118 GLN A O 1
ATOM 874 N N . ALA A 1 121 ? 25.490 15.552 63.511 1.00 87.68 119 ALA A N 1
ATOM 875 C CA . ALA A 1 121 ? 25.722 14.563 62.438 1.00 87.65 119 ALA A CA 1
ATOM 876 C C . ALA A 1 121 ? 26.681 15.048 61.336 1.00 87.68 119 ALA A C 1
ATOM 877 O O . ALA A 1 121 ? 27.626 14.344 60.943 1.00 87.74 119 ALA A O 1
ATOM 879 N N . PHE A 1 122 ? 26.412 16.251 60.838 1.00 87.56 120 PHE A N 1
ATOM 880 C CA . PHE A 1 122 ? 27.276 16.903 59.884 1.00 87.24 120 PHE A CA 1
ATOM 881 C C . PHE A 1 122 ? 28.097 17.952 60.610 1.00 87.28 120 PHE A C 1
ATOM 882 O O . PHE A 1 122 ? 28.609 18.860 59.965 1.00 87.63 120 PHE A O 1
ATOM 884 N N . VAL A 1 123 ? 28.214 17.837 61.943 1.00 87.07 121 VAL A N 1
ATOM 885 C CA . VAL A 1 123 ? 29.106 18.716 62.747 1.00 86.83 121 VAL A CA 1
ATOM 886 C C . VAL A 1 123 ? 30.571 18.240 62.801 1.00 86.65 121 VAL A C 1
ATOM 887 O O . VAL A 1 123 ? 31.464 18.990 63.225 1.00 86.72 121 VAL A O 1
ATOM 889 N N . GLY A 1 124 ? 30.801 16.999 62.361 1.00 86.27 122 GLY A N 1
ATOM 890 C CA . GLY A 1 124 ? 32.141 16.390 62.294 1.00 85.35 122 GLY A CA 1
ATOM 891 C C . GLY A 1 124 ? 32.745 16.258 60.894 1.00 84.64 122 GLY A C 1
ATOM 892 O O . GLY A 1 124 ? 33.947 15.975 60.763 1.00 84.90 122 GLY A O 1
ATOM 893 N N . SER A 1 125 ? 31.913 16.429 59.856 1.00 83.72 123 SER A N 1
ATOM 894 C CA . SER A 1 125 ? 32.380 16.570 58.464 1.00 82.61 123 SER A CA 1
ATOM 895 C C . SER A 1 125 ? 33.038 17.934 58.367 1.00 81.61 123 SER A C 1
ATOM 896 O O . SER A 1 125 ? 34.224 18.049 58.032 1.00 81.17 123 SER A O 1
ATOM 899 N N . VAL A 1 126 ? 32.240 18.954 58.698 1.00 80.58 124 VAL A N 1
ATOM 900 C CA . VAL A 1 126 ? 32.626 20.362 58.529 1.00 79.73 124 VAL A CA 1
ATOM 901 C C . VAL A 1 126 ? 33.417 20.978 59.698 1.00 78.45 124 VAL A C 1
ATOM 902 O O . VAL A 1 126 ? 34.169 21.926 59.476 1.00 78.92 124 VAL A O 1
ATOM 906 N N . GLN A 1 127 ? 33.299 20.445 60.916 1.00 76.66 125 GLN A N 1
ATOM 907 C CA . GLN A 1 127 ? 34.271 20.849 61.952 1.00 74.61 125 GLN A CA 1
ATOM 908 C C . GLN A 1 127 ? 35.690 20.369 61.605 1.00 72.37 125 GLN A C 1
ATOM 909 O O . GLN A 1 127 ? 36.644 21.124 61.740 1.00 72.22 125 GLN A O 1
ATOM 915 N N . SER A 1 128 ? 35.822 19.131 61.131 1.00 69.67 126 SER A N 1
ATOM 916 C CA . SER A 1 128 ? 37.088 18.696 60.568 1.00 66.89 126 SER A CA 1
ATOM 917 C C . SER A 1 128 ? 37.467 19.546 59.345 1.00 65.51 126 SER A C 1
ATOM 918 O O . SER A 1 128 ? 38.641 19.884 59.192 1.00 65.81 126 SER A O 1
ATOM 921 N N . SER A 1 129 ? 36.494 19.943 58.516 1.00 63.13 127 SER A N 1
ATOM 922 C CA . SER A 1 129 ? 36.767 20.929 57.451 1.00 60.93 127 SER A CA 1
ATOM 923 C C . SER A 1 129 ? 37.216 22.252 58.039 1.00 59.58 127 SER A C 1
ATOM 924 O O . SER A 1 129 ? 38.258 22.781 57.640 1.00 59.84 127 SER A O 1
ATOM 927 N N . ARG A 1 130 ? 36.438 22.778 58.991 1.00 57.44 128 ARG A N 1
ATOM 928 C CA . ARG A 1 130 ? 36.775 24.011 59.692 1.00 55.84 128 ARG A CA 1
ATOM 929 C C . ARG A 1 130 ? 38.154 23.985 60.293 1.00 55.46 128 ARG A C 1
ATOM 930 O O . ARG A 1 130 ? 38.882 24.977 60.247 1.00 55.26 128 ARG A O 1
ATOM 938 N N . ASP A 1 131 ? 38.495 22.854 60.902 1.00 54.94 129 ASP A N 1
ATOM 939 C CA . ASP A 1 131 ? 39.775 22.721 61.544 1.00 54.71 129 ASP A CA 1
ATOM 940 C C . ASP A 1 131 ? 40.896 22.675 60.550 1.00 52.94 129 ASP A C 1
ATOM 941 O O . ASP A 1 131 ? 41.936 23.267 60.767 1.00 52.86 129 ASP A O 1
ATOM 946 N N . ARG A 1 132 ? 40.669 21.973 59.457 1.00 51.26 130 ARG A N 1
ATOM 947 C CA . ARG A 1 132 ? 41.610 21.942 58.391 1.00 50.41 130 ARG A CA 1
ATOM 948 C C . ARG A 1 132 ? 41.783 23.378 57.889 1.00 50.14 130 ARG A C 1
ATOM 949 O O . ARG A 1 132 ? 42.916 23.825 57.693 1.00 50.51 130 ARG A O 1
ATOM 957 N N . LEU A 1 133 ? 40.686 24.117 57.727 1.00 50.50 131 LEU A N 1
ATOM 958 C CA . LEU A 1 133 ? 40.749 25.519 57.279 1.00 50.30 131 LEU A CA 1
ATOM 959 C C . LEU A 1 133 ? 41.552 26.372 58.260 1.00 50.31 131 LEU A C 1
ATOM 960 O O . LEU A 1 133 ? 42.406 27.166 57.837 1.00 51.76 131 LEU A O 1
ATOM 965 N N . ILE A 1 134 ? 41.295 26.225 59.560 1.00 49.79 132 ILE A N 1
ATOM 966 C CA . ILE A 1 134 ? 42.114 26.907 60.600 1.00 48.73 132 ILE A CA 1
ATOM 967 C C . ILE A 1 134 ? 43.635 26.601 60.511 1.00 49.25 132 ILE A C 1
ATOM 968 O O . ILE A 1 134 ? 44.470 27.508 60.598 1.00 50.30 132 ILE A O 1
ATOM 973 N N . GLU A 1 135 ? 43.980 25.321 60.340 1.00 49.64 133 GLU A N 1
ATOM 974 C CA . GLU A 1 135 ? 45.327 24.850 60.070 1.00 49.80 133 GLU A CA 1
ATOM 975 C C . GLU A 1 135 ? 45.944 25.433 58.799 1.00 50.10 133 GLU A C 1
ATOM 976 O O . GLU A 1 135 ? 47.108 25.779 58.770 1.00 50.43 133 GLU A O 1
ATOM 982 N N . LEU A 1 136 ? 45.174 25.512 57.725 1.00 51.19 134 LEU A N 1
ATOM 983 C CA . LEU A 1 136 ? 45.671 26.142 56.512 1.00 52.23 134 LEU A CA 1
ATOM 984 C C . LEU A 1 136 ? 45.972 27.627 56.756 1.00 53.05 134 LEU A C 1
ATOM 985 O O . LEU A 1 136 ? 46.943 28.159 56.237 1.00 54.13 134 LEU A O 1
ATOM 990 N N . THR A 1 137 ? 45.151 28.288 57.569 1.00 52.85 135 THR A N 1
ATOM 991 C CA . THR A 1 137 ? 45.300 29.705 57.804 1.00 52.28 135 THR A CA 1
ATOM 992 C C . THR A 1 137 ? 46.512 30.006 58.658 1.00 53.15 135 THR A C 1
ATOM 993 O O . THR A 1 137 ? 47.184 31.023 58.443 1.00 53.99 135 THR A O 1
ATOM 997 N N . ALA A 1 138 ? 46.745 29.184 59.677 1.00 53.35 136 ALA A N 1
ATOM 998 C CA . ALA A 1 138 ? 47.926 29.360 60.528 1.00 53.80 136 ALA A CA 1
ATOM 999 C C . ALA A 1 138 ? 49.200 29.208 59.740 1.00 54.37 136 ALA A C 1
ATOM 1000 O O . ALA A 1 138 ? 50.146 29.957 59.975 1.00 55.06 136 ALA A O 1
ATOM 1002 N N . HIS A 1 139 ? 49.244 28.217 58.846 1.00 55.00 137 HIS A N 1
ATOM 1003 C CA . HIS A 1 139 ? 50.394 28.022 57.962 1.00 55.98 137 HIS A CA 1
ATOM 1004 C C . HIS A 1 139 ? 50.623 29.248 57.102 1.00 55.71 137 HIS A C 1
ATOM 1005 O O . HIS A 1 139 ? 51.748 29.681 56.955 1.00 55.11 137 HIS A O 1
ATOM 1012 N N . LEU A 1 140 ? 49.583 29.826 56.501 1.00 56.11 138 LEU A N 1
ATOM 1013 C CA . LEU A 1 140 ? 49.887 30.987 55.674 1.00 56.78 138 LEU A CA 1
ATOM 1014 C C . LEU A 1 140 ? 50.229 32.224 56.499 1.00 57.64 138 LEU A C 1
ATOM 1015 O O . LEU A 1 140 ? 51.058 33.044 56.078 1.00 57.93 138 LEU A O 1
ATOM 1020 N N . LEU A 1 141 ? 49.623 32.351 57.676 1.00 58.02 139 LEU A N 1
ATOM 1021 C CA . LEU A 1 141 ? 50.008 33.423 58.581 1.00 59.70 139 LEU A CA 1
ATOM 1022 C C . LEU A 1 141 ? 51.475 33.198 58.967 1.00 60.95 139 LEU A C 1
ATOM 1023 O O . LEU A 1 141 ? 52.230 34.143 59.057 1.00 61.01 139 LEU A O 1
ATOM 1028 N N . GLU A 1 142 ? 51.884 31.946 59.153 1.00 62.66 140 GLU A N 1
ATOM 1029 C CA . GLU A 1 142 ? 53.295 31.657 59.421 1.00 64.87 140 GLU A CA 1
ATOM 1030 C C . GLU A 1 142 ? 54.163 31.939 58.188 1.00 65.72 140 GLU A C 1
ATOM 1031 O O . GLU A 1 142 ? 55.156 32.677 58.267 1.00 65.59 140 GLU A O 1
ATOM 1037 N N . SER A 1 143 ? 53.749 31.361 57.059 1.00 67.17 141 SER A N 1
ATOM 1038 C CA . SER A 1 143 ? 54.275 31.647 55.717 1.00 68.19 141 SER A CA 1
ATOM 1039 C C . SER A 1 143 ? 54.424 33.147 55.430 1.00 69.03 141 SER A C 1
ATOM 1040 O O . SER A 1 143 ? 55.148 33.542 54.521 1.00 69.40 141 SER A O 1
ATOM 1043 N N . SER A 1 144 ? 53.746 33.995 56.191 1.00 70.18 142 SER A N 1
ATOM 1044 C CA . SER A 1 144 ? 54.033 35.403 56.083 1.00 70.96 142 SER A CA 1
ATOM 1045 C C . SER A 1 144 ? 55.292 35.738 56.884 1.00 71.48 142 SER A C 1
ATOM 1046 O O . SER A 1 144 ? 56.366 35.269 56.530 1.00 71.42 142 SER A O 1
ATOM 1049 N N . THR A 1 145 ? 55.161 36.518 57.965 1.00 71.91 143 THR A N 1
ATOM 1050 C CA . THR A 1 145 ? 56.324 37.111 58.670 1.00 72.05 143 THR A CA 1
ATOM 1051 C C . THR A 1 145 ? 57.530 36.171 58.935 1.00 71.90 143 THR A C 1
ATOM 1052 O O . THR A 1 145 ? 57.381 35.088 59.506 1.00 71.41 143 THR A O 1
ATOM 1056 N N . LYS A 1 146 ? 58.716 36.599 58.487 1.00 72.50 144 LYS A N 1
ATOM 1057 C CA . LYS A 1 146 ? 60.002 36.042 58.965 1.00 72.49 144 LYS A CA 1
ATOM 1058 C C . LYS A 1 146 ? 60.691 37.015 59.937 1.00 72.44 144 LYS A C 1
ATOM 1059 O O . LYS A 1 146 ? 60.034 37.808 60.629 1.00 72.41 144 LYS A O 1
ATOM 1065 N N . GLN A 1 152 ? 52.145 28.913 70.278 1.00 57.47 150 GLN A N 1
ATOM 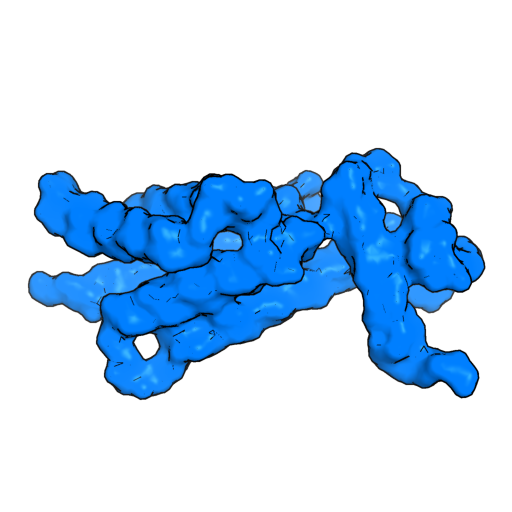1066 C CA . GLN A 1 152 ? 51.493 29.139 68.979 1.00 57.34 150 GLN A CA 1
ATOM 1067 C C . GLN A 1 152 ? 50.474 30.315 68.940 1.00 56.84 150 GLN A C 1
ATOM 1068 O O . GLN A 1 152 ? 49.238 30.127 68.880 1.00 56.31 150 GLN A O 1
ATOM 1074 N N . ASP A 1 153 ? 51.032 31.523 68.973 1.00 55.97 151 ASP A N 1
ATOM 1075 C CA . ASP A 1 153 ? 50.311 32.720 68.583 1.00 55.74 151 ASP A CA 1
ATOM 1076 C C . ASP A 1 153 ? 49.684 32.553 67.160 1.00 54.49 151 ASP A C 1
ATOM 1077 O O . ASP A 1 153 ? 48.680 33.208 66.848 1.00 54.47 151 ASP A O 1
ATOM 1082 N N . PHE A 1 154 ? 50.231 31.666 66.315 1.00 52.76 152 PHE A N 1
ATOM 1083 C CA . PHE A 1 154 ? 49.705 31.530 64.929 1.00 51.81 152 PHE A CA 1
ATOM 1084 C C . PHE A 1 154 ? 48.402 30.753 64.732 1.00 50.58 152 PHE A C 1
ATOM 1085 O O . PHE A 1 154 ? 47.490 31.238 64.027 1.00 50.48 152 PHE A O 1
ATOM 1093 N N . GLU A 1 155 ? 48.314 29.559 65.326 1.00 48.80 153 GLU A N 1
ATOM 1094 C CA . GLU A 1 155 ? 47.056 28.819 65.343 1.00 48.23 153 GLU A CA 1
ATOM 1095 C C . GLU A 1 155 ? 46.016 29.732 65.968 1.00 46.46 153 GLU A C 1
ATOM 1096 O O . GLU A 1 155 ? 44.865 29.761 65.548 1.00 46.25 153 GLU A O 1
ATOM 1102 N N . LEU A 1 156 ? 46.464 30.544 66.918 1.00 44.42 154 LEU A N 1
ATOM 1103 C CA . LEU A 1 156 ? 45.582 31.401 67.707 1.00 43.18 154 LEU A CA 1
ATOM 1104 C C . LEU A 1 156 ? 45.005 32.603 66.926 1.00 41.59 154 LEU A C 1
ATOM 1105 O O . LEU A 1 156 ? 43.793 32.893 66.989 1.00 41.01 154 LEU A O 1
ATOM 1110 N N . ILE A 1 157 ? 45.874 33.294 66.195 1.00 39.76 155 ILE A N 1
ATOM 1111 C CA . ILE A 1 157 ? 45.430 34.269 65.231 1.00 38.53 155 ILE A CA 1
ATOM 1112 C C . ILE A 1 157 ? 44.546 33.542 64.198 1.00 37.49 155 ILE A C 1
ATOM 1113 O O . ILE A 1 157 ? 43.448 34.025 63.860 1.00 37.12 155 ILE A O 1
ATOM 1118 N N . ALA A 1 158 ? 44.951 32.345 63.775 1.00 35.91 156 ALA A N 1
ATOM 1119 C CA . ALA A 1 158 ? 44.130 31.654 62.772 1.00 35.57 156 ALA A CA 1
ATOM 1120 C C . ALA A 1 158 ? 42.739 31.415 63.224 1.00 35.00 156 ALA A C 1
ATOM 1121 O O . ALA A 1 158 ? 41.803 31.577 62.460 1.00 36.26 156 ALA A O 1
ATOM 1123 N N . ILE A 1 159 ? 42.588 30.981 64.458 1.00 34.63 157 ILE A N 1
ATOM 1124 C CA . ILE A 1 159 ? 41.278 30.610 64.963 1.00 32.96 157 ILE A CA 1
ATOM 1125 C C . ILE A 1 159 ? 40.448 31.865 65.083 1.00 33.83 157 ILE A C 1
ATOM 1126 O O . ILE A 1 159 ? 39.281 31.868 64.698 1.00 33.04 157 ILE A O 1
ATOM 1131 N N . ALA A 1 160 ? 41.026 32.928 65.661 1.00 34.05 158 ALA A N 1
ATOM 1132 C CA . ALA A 1 160 ? 40.304 34.193 65.769 1.00 34.25 158 ALA A CA 1
ATOM 1133 C C . ALA A 1 160 ? 39.865 34.743 64.388 1.00 36.24 158 ALA A C 1
ATOM 1134 O O . ALA A 1 160 ? 38.733 35.227 64.270 1.00 36.26 158 ALA A O 1
ATOM 1136 N N . LEU A 1 161 ? 40.759 34.715 63.381 1.00 37.56 159 LEU A N 1
ATOM 1137 C CA . LEU A 1 161 ? 40.453 35.154 61.998 1.00 40.08 159 LEU A CA 1
ATOM 1138 C C . LEU A 1 161 ? 39.334 34.311 61.346 1.00 41.75 159 LEU A C 1
ATOM 1139 O O . LEU A 1 161 ? 38.486 34.818 60.589 1.00 43.41 159 LEU A O 1
ATOM 1144 N N . VAL A 1 162 ? 39.305 33.010 61.621 1.00 41.50 160 VAL A N 1
ATOM 1145 C CA . VAL A 1 162 ? 38.270 32.158 61.017 1.00 41.75 160 VAL A CA 1
ATOM 1146 C C . VAL A 1 162 ? 36.915 32.392 61.676 1.00 41.90 160 VAL A C 1
ATOM 1147 O O . VAL A 1 162 ? 35.860 32.453 60.994 1.00 42.71 160 VAL A O 1
ATOM 1151 N N . GLY A 1 163 ? 36.951 32.523 63.001 1.00 39.81 161 GLY A N 1
ATOM 1152 C CA . GLY A 1 163 ? 35.775 32.853 63.738 1.00 39.13 161 GLY A CA 1
ATOM 1153 C C . GLY A 1 163 ? 35.240 34.186 63.290 1.00 38.56 161 GLY A C 1
ATOM 1154 O O . GLY A 1 163 ? 34.049 34.339 63.147 1.00 38.82 161 GLY A O 1
ATOM 1155 N N . ALA A 1 164 ? 36.123 35.161 63.095 1.00 38.79 162 ALA A N 1
ATOM 1156 C CA . ALA A 1 164 ? 35.705 36.485 62.621 1.00 39.24 162 ALA A CA 1
ATOM 1157 C C . ALA A 1 164 ? 35.089 36.417 61.201 1.00 38.93 162 ALA A C 1
ATOM 1158 O O . ALA A 1 164 ? 34.070 37.005 60.956 1.00 39.19 162 ALA A O 1
ATOM 1160 N N . GLY A 1 165 ? 35.710 35.644 60.321 1.00 40.48 163 GLY A N 1
ATOM 1161 C CA . GLY A 1 165 ? 35.257 35.410 58.968 1.00 41.61 163 GLY A CA 1
ATOM 1162 C C . GLY A 1 165 ? 33.904 34.748 58.922 1.00 42.55 163 GLY A C 1
ATOM 1163 O O . GLY A 1 165 ? 33.067 35.076 58.040 1.00 42.78 163 GLY A O 1
ATOM 1164 N N . GLU A 1 166 ? 33.671 33.838 59.874 1.00 42.25 164 GLU A N 1
ATOM 1165 C CA . GLU A 1 166 ? 32.391 33.131 59.926 1.00 41.10 164 GLU A CA 1
ATOM 1166 C C . GLU A 1 166 ? 31.322 34.094 60.280 1.00 41.10 164 GLU A C 1
ATOM 1167 O O . GLU A 1 166 ? 30.314 34.124 59.596 1.00 42.42 164 GLU A O 1
ATOM 1173 N N . ALA A 1 167 ? 31.536 34.921 61.307 1.00 39.31 165 ALA A N 1
ATOM 1174 C CA . ALA A 1 167 ? 30.465 35.808 61.729 1.00 38.61 165 ALA A CA 1
ATOM 1175 C C . ALA A 1 167 ? 30.234 36.904 60.699 1.00 38.66 165 ALA A C 1
ATOM 1176 O O . ALA A 1 167 ? 29.124 37.379 60.536 1.00 37.49 165 ALA A O 1
ATOM 1178 N N . VAL A 1 168 ? 31.288 37.303 60.002 1.00 39.70 166 VAL A N 1
ATOM 1179 C CA . VAL A 1 168 ? 31.204 38.395 59.024 1.00 40.78 166 VAL A CA 1
ATOM 1180 C C . VAL A 1 168 ? 30.494 37.877 57.743 1.00 41.63 166 VAL A C 1
ATOM 1181 O O . VAL A 1 168 ? 29.595 38.533 57.223 1.00 41.42 166 VAL A O 1
ATOM 1185 N N . ALA A 1 169 ? 30.898 36.689 57.299 1.00 42.36 167 ALA A N 1
ATOM 1186 C CA . ALA A 1 169 ? 30.224 35.954 56.275 1.00 43.29 167 ALA A CA 1
ATOM 1187 C C . ALA A 1 169 ? 28.724 36.001 56.523 1.00 44.05 167 ALA A C 1
ATOM 1188 O O . ALA A 1 169 ? 27.987 36.349 55.610 1.00 44.40 167 ALA A O 1
ATOM 1190 N N . ASP A 1 170 ? 28.269 35.696 57.735 1.00 44.79 168 ASP A N 1
ATOM 1191 C CA . ASP A 1 170 ? 26.815 35.814 58.092 1.00 46.24 168 ASP A CA 1
ATOM 1192 C C . ASP A 1 170 ? 26.195 37.126 57.677 1.00 45.10 168 ASP A C 1
ATOM 1193 O O . ASP A 1 170 ? 25.133 37.168 57.114 1.00 45.81 168 ASP A O 1
ATOM 1198 N N . ARG A 1 171 ? 26.858 38.217 57.999 1.00 45.21 169 ARG A N 1
ATOM 1199 C CA . ARG A 1 171 ? 26.365 39.519 57.619 1.00 44.76 169 ARG A CA 1
ATOM 1200 C C . ARG A 1 171 ? 26.498 39.777 56.101 1.00 43.74 169 ARG A C 1
ATOM 1201 O O . ARG A 1 171 ? 25.633 40.414 55.528 1.00 43.99 169 ARG A O 1
ATOM 1209 N N . VAL A 1 172 ? 27.572 39.317 55.470 1.00 41.66 170 VAL A N 1
ATOM 1210 C CA . VAL A 1 172 ? 27.657 39.328 54.026 1.00 41.02 170 VAL A CA 1
ATOM 1211 C C . VAL A 1 172 ? 26.476 38.534 53.410 1.00 41.32 170 VAL A C 1
ATOM 1212 O O . VAL A 1 172 ? 25.738 39.075 52.615 1.00 40.85 170 VAL A O 1
ATOM 1216 N N . ALA A 1 173 ? 26.251 37.286 53.811 1.00 41.49 171 ALA A N 1
ATOM 1217 C CA . ALA A 1 173 ? 25.093 36.510 53.286 1.00 41.90 171 ALA A CA 1
ATOM 1218 C C . ALA A 1 173 ? 23.790 37.269 53.443 1.00 42.08 171 ALA A C 1
ATOM 1219 O O . ALA A 1 173 ? 22.903 37.146 52.634 1.00 43.68 171 ALA A O 1
ATOM 1221 N N . GLY A 1 174 ? 23.656 38.056 54.498 1.00 43.39 172 GLY A N 1
ATOM 1222 C CA . GLY A 1 174 ? 22.380 38.766 54.767 1.00 43.14 172 GLY A CA 1
ATOM 1223 C C . GLY A 1 174 ? 22.339 40.113 54.102 1.00 43.40 172 GLY A C 1
ATOM 1224 O O . GLY A 1 174 ? 21.374 40.859 54.276 1.00 44.17 172 GLY A O 1
ATOM 1225 N N . GLY A 1 175 ? 23.412 40.425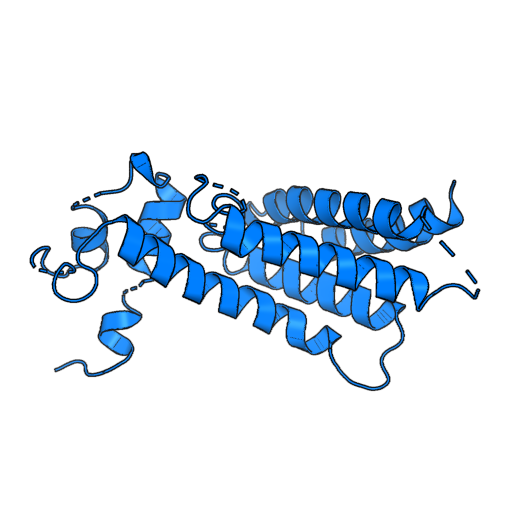 53.364 1.00 43.23 173 GLY A N 1
ATOM 1226 C CA . GLY A 1 175 ? 23.533 41.638 52.538 1.00 43.60 173 GLY A CA 1
ATOM 1227 C C . GLY A 1 175 ? 23.740 42.923 53.322 1.00 43.77 173 GLY A C 1
ATOM 1228 O O . GLY A 1 175 ? 23.544 44.021 52.805 1.00 42.48 173 GLY A O 1
ATOM 1229 N N . GLU A 1 176 ? 24.104 42.774 54.588 1.00 44.43 174 GLU A N 1
ATOM 1230 C CA . GLU A 1 176 ? 24.331 43.914 55.430 1.00 45.92 174 GLU A CA 1
ATOM 1231 C C . GLU A 1 176 ? 25.732 44.438 55.218 1.00 45.59 174 GLU A C 1
ATOM 1232 O O . GLU A 1 176 ? 25.986 45.579 55.523 1.00 44.66 174 GLU A O 1
ATOM 1238 N N . ILE A 1 177 ? 26.649 43.618 54.694 1.00 46.07 175 ILE A N 1
ATOM 1239 C CA . ILE A 1 177 ? 28.033 44.092 54.466 1.00 46.63 175 ILE A CA 1
ATOM 1240 C C . ILE A 1 177 ? 28.464 43.744 53.077 1.00 45.38 175 ILE A C 1
ATOM 1241 O O . ILE A 1 177 ? 28.287 42.597 52.662 1.00 45.45 175 ILE A O 1
ATOM 1246 N N . GLU A 1 178 ? 29.114 44.686 52.397 1.00 45.17 176 GLU A N 1
ATOM 1247 C CA . GLU A 1 178 ? 29.713 44.412 51.078 1.00 45.26 176 GLU A CA 1
ATOM 1248 C C . GLU A 1 178 ? 30.940 43.520 51.175 1.00 45.07 176 GLU A C 1
ATOM 1249 O O . GLU A 1 178 ? 31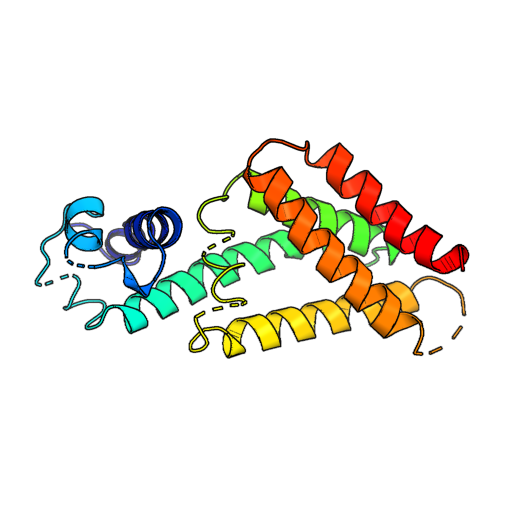.690 43.582 52.167 1.00 46.04 176 GLU A O 1
ATOM 1255 N N . VAL A 1 179 ? 31.145 42.690 50.156 1.00 43.86 177 VAL A N 1
ATOM 1256 C CA . VAL A 1 179 ? 32.272 41.755 50.137 1.00 43.39 177 VAL A CA 1
ATOM 1257 C C . VAL A 1 179 ? 33.637 42.401 50.430 1.00 43.98 177 VAL A C 1
ATOM 1258 O O . VAL A 1 179 ? 34.396 41.920 51.287 1.00 43.66 177 VAL A O 1
ATOM 1262 N N . ASP A 1 180 ? 33.889 43.513 49.747 1.00 44.04 178 ASP A N 1
ATOM 1263 C CA . ASP A 1 180 ? 35.085 44.339 49.869 1.00 44.69 178 ASP A CA 1
ATOM 1264 C C . ASP A 1 180 ? 35.311 44.923 51.249 1.00 44.23 178 ASP A C 1
ATOM 1265 O O . ASP A 1 180 ? 36.425 44.844 51.769 1.00 44.07 178 ASP A O 1
ATOM 1270 N N . ALA A 1 181 ? 34.271 45.544 51.806 1.00 43.64 179 ALA A N 1
ATOM 1271 C CA . ALA A 1 181 ? 34.286 46.050 53.170 1.00 43.39 179 ALA A CA 1
ATOM 1272 C C . ALA A 1 181 ? 34.652 44.888 54.121 1.00 43.21 179 ALA A C 1
ATOM 1273 O O . ALA A 1 181 ? 35.555 44.993 54.965 1.00 43.55 179 ALA A O 1
ATOM 1275 N N . ALA A 1 182 ? 33.999 43.750 53.914 1.00 42.80 180 ALA A N 1
ATOM 1276 C CA . ALA A 1 182 ? 34.214 42.591 54.761 1.00 41.58 180 ALA A CA 1
ATOM 1277 C C . ALA A 1 182 ? 35.629 42.064 54.567 1.00 41.91 180 ALA A C 1
ATOM 1278 O O . ALA A 1 182 ? 36.319 41.855 55.535 1.00 41.78 180 ALA A O 1
ATOM 1280 N N . ALA A 1 183 ? 36.088 41.895 53.319 1.00 41.96 181 ALA A N 1
ATOM 1281 C CA . ALA A 1 183 ? 37.423 41.318 53.080 1.00 42.01 181 ALA A CA 1
ATOM 1282 C C . ALA A 1 183 ? 38.479 42.247 53.601 1.00 42.29 181 ALA A C 1
ATOM 1283 O O . ALA A 1 183 ? 39.511 41.812 54.067 1.00 42.70 181 ALA A O 1
ATOM 1285 N N . ASP A 1 184 ? 38.203 43.538 53.527 1.00 42.75 182 ASP A N 1
ATOM 1286 C CA . ASP A 1 184 ? 39.112 44.559 54.045 1.00 43.28 182 ASP A CA 1
ATOM 1287 C C . ASP A 1 184 ? 39.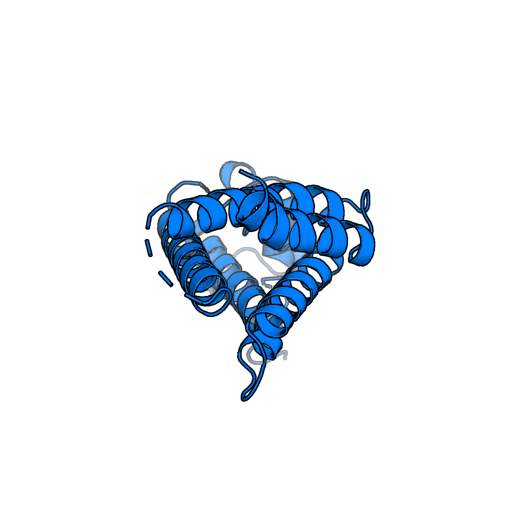372 44.429 55.541 1.00 43.43 182 ASP A C 1
ATOM 1288 O O . ASP A 1 184 ? 40.525 44.437 55.981 1.00 41.15 182 ASP A O 1
ATOM 1293 N N . LEU A 1 185 ? 38.275 44.306 56.300 1.00 44.42 183 LEU A N 1
ATOM 1294 C CA . LEU A 1 185 ? 38.349 44.186 57.736 1.00 46.13 183 LEU A CA 1
ATOM 1295 C C . LEU A 1 185 ? 39.090 42.922 58.150 1.00 46.94 183 LEU A C 1
ATOM 1296 O O . LEU A 1 185 ? 39.901 42.934 59.085 1.00 47.49 183 LEU A O 1
ATOM 1301 N N . LEU A 1 186 ? 38.804 41.831 57.461 1.00 47.02 184 LEU A N 1
ATOM 1302 C CA . LEU A 1 186 ? 39.445 40.576 57.772 1.00 48.29 184 LEU A CA 1
ATOM 1303 C C . LEU A 1 186 ? 40.922 40.561 57.401 1.00 49.43 184 LEU A C 1
ATOM 1304 O O . LEU A 1 186 ? 41.708 39.893 58.075 1.00 49.51 184 LEU A O 1
ATOM 1309 N N . GLU A 1 187 ? 41.312 41.268 56.337 1.00 50.27 185 GLU A N 1
ATOM 1310 C CA . GLU A 1 187 ? 42.722 41.276 55.989 1.00 52.88 185 GLU A CA 1
ATOM 1311 C C . GLU A 1 187 ? 43.508 41.971 57.091 1.00 53.87 185 GLU A C 1
ATOM 1312 O O . GLU A 1 187 ? 44.595 41.519 57.463 1.00 53.97 185 GLU A O 1
ATOM 1318 N N . SER A 1 188 ? 42.988 43.084 57.599 1.00 54.77 186 SER A N 1
ATOM 1319 C CA . SER A 1 188 ? 43.801 43.837 58.560 1.00 56.61 186 SER A CA 1
ATOM 1320 C C . SER A 1 188 ? 43.722 43.273 59.996 1.00 57.05 186 SER A C 1
ATOM 1321 O O . SER A 1 188 ? 44.675 43.341 60.753 1.00 57.04 186 SER A O 1
ATOM 1324 N N . LEU A 1 189 ? 42.590 42.703 60.359 1.00 57.84 187 LEU A N 1
ATOM 1325 C CA . LEU A 1 189 ? 42.528 41.918 61.574 1.00 59.44 187 LEU A CA 1
ATOM 1326 C C . LEU A 1 189 ? 43.653 40.876 61.573 1.00 60.39 187 LEU A C 1
ATOM 1327 O O . LEU A 1 189 ? 44.265 40.615 62.596 1.00 61.03 187 LEU A O 1
ATOM 1332 N N . ALA A 1 190 ? 43.934 40.301 60.406 1.00 61.53 188 ALA A N 1
ATOM 1333 C CA . ALA A 1 190 ? 44.884 39.211 60.273 1.00 61.68 188 ALA A CA 1
ATOM 1334 C C . ALA A 1 190 ? 46.319 39.723 60.340 1.00 62.34 188 ALA A C 1
ATOM 1335 O O . ALA A 1 190 ? 47.157 39.120 61.010 1.00 61.42 188 ALA A O 1
ATOM 1337 N N . TRP A 1 191 ? 46.611 40.815 59.631 1.00 63.12 189 TRP A N 1
ATOM 1338 C CA . TRP A 1 191 ? 47.994 41.357 59.615 1.00 64.15 189 TRP A CA 1
ATOM 1339 C C . TRP A 1 191 ? 48.294 42.350 60.765 1.00 64.93 189 TRP A C 1
ATOM 1340 O O . TRP A 1 191 ? 49.463 42.603 61.080 1.00 65.31 189 TRP A O 1
ATOM 1351 N N . ARG A 1 192 ? 47.238 42.860 61.403 1.00 66.01 190 ARG A N 1
ATOM 1352 C CA . ARG A 1 192 ? 47.346 43.792 62.535 1.00 67.26 190 ARG A CA 1
ATOM 1353 C C . ARG A 1 192 ? 46.946 43.261 63.947 1.00 68.31 190 ARG A C 1
ATOM 1354 O O . ARG A 1 192 ? 47.448 43.760 64.936 1.00 68.53 190 ARG A O 1
ATOM 1362 N N . GLY A 1 193 ? 46.072 42.253 64.049 1.00 69.89 191 GLY A N 1
ATOM 1363 C CA . GLY A 1 193 ? 46.031 41.383 65.248 1.00 70.89 191 GLY A CA 1
ATOM 1364 C C . GLY A 1 193 ? 47.347 40.594 65.355 1.00 71.88 191 GLY A C 1
ATOM 1365 O O . GLY A 1 193 ? 47.789 40.196 66.443 1.00 71.88 191 GLY A O 1
ATOM 1366 N N . LEU A 1 194 ? 47.979 40.385 64.203 1.00 72.65 192 LEU A N 1
ATOM 1367 C CA . LEU A 1 194 ? 49.293 39.767 64.099 1.00 73.81 192 LEU A CA 1
ATOM 1368 C C . LEU A 1 194 ? 50.377 40.681 64.670 1.00 74.55 192 LEU A C 1
ATOM 1369 O O . LEU A 1 194 ? 50.953 40.394 65.719 1.00 74.65 192 LEU A O 1
ATOM 1374 N N . ALA A 1 195 ? 50.630 41.787 63.976 1.00 75.75 193 ALA A N 1
ATOM 1375 C CA . ALA A 1 195 ? 51.662 42.757 64.350 1.00 77.04 193 ALA A CA 1
ATOM 1376 C C . ALA A 1 195 ? 51.253 43.700 65.502 1.00 78.03 193 ALA A C 1
ATOM 1377 O O . ALA A 1 195 ? 52.091 44.474 66.000 1.00 77.90 193 ALA A O 1
ATOM 1379 N N . GLY A 1 196 ? 49.980 43.610 65.926 1.00 79.17 194 GLY A N 1
ATOM 1380 C CA . GLY A 1 196 ? 49.343 44.570 66.871 1.00 79.93 194 GLY A CA 1
ATOM 1381 C C . GLY A 1 196 ? 49.542 44.332 68.361 1.00 80.35 194 GLY A C 1
ATOM 1382 O O . GLY A 1 196 ? 49.936 45.248 69.104 1.00 80.46 194 GLY A O 1
ATOM 1383 N N . LYS A 1 197 ? 49.224 43.116 68.801 1.00 80.53 195 LYS A N 1
ATOM 1384 C CA . LYS A 1 197 ? 49.667 42.617 70.102 1.00 80.66 195 LYS A CA 1
ATOM 1385 C C . LYS A 1 197 ? 50.049 41.139 69.945 1.00 80.74 195 LYS A C 1
ATOM 1386 O O . LYS A 1 197 ? 50.294 40.660 68.828 1.00 80.74 195 LYS A O 1
#

Nearest PDB structures (foldseek):
  3f1b-assembly1_A-2  TM=1.004E+00  e=7.615E-21  Rhodococcus jostii RHA1
  6o6n-assembly1_A  TM=8.085E-01  e=2.874E-07  Mycobacterium tuberculosis
  6el2-assembly1_B  TM=7.255E-01  e=1.676E-03  Sulfolobus acidocaldarius
  2v57-assembly2_D  TM=6.947E-01  e=2.106E-03  Mycolicibacterium smegmatis
  2wgb-assembly1_B  TM=7.052E-01  e=7.747E-02  Mycolicibacterium smegmatis

CATH classification: 1.10.357.10

Solvent-accessible surface area: 10115 Å² total

Secondary structure (DSSP, 8-state):
---HHHHHH--HHHHHHHHHH-TTT---HHHHHTTS----TTT--SHHHHHHHHHHHHHHHHHHHHGGGG-TT--HHHHHHHHHHHHHHHHHH-TTT--HHHH---TTTTTHHHHHHHHHHHHHHHHHHS---HHHHHHHHHHHHHHHHHHHHHTTSS-HHHHHHHHHHHHHHHHHH-

B-factor: mean 55.6, std 13.11, range [28.92, 92.19]

Sequence (178 aa):
RLPRAVREQQLDAAVDVFSDRGFHETSDAIAAKAEISKPLYLYYGSKDELFAACIQREGLRFVEALAPAGDPGLSPREQLRRALEGFLGFVGKHRKSWVLYRQAQQAFVGSVQSSRDRLIELTAHLLESSTKQDFELIAIALVGAGEAVADRVAGGEIEVDAAADLLESLAWRGLAGK

Organism: Rhodococcus jostii (strain RHA1) (NCBI:txid101510)